Protein AF-A0A2Z4FGS2-F1 (afdb_monomer_lite)

Organism: NCBI:txid1548548

Radius of gyration: 16.46 Å; chains: 1; bounding box: 60×33×42 Å

Secondary structure (DSSP, 8-state):
----------------HHHHHHHHHHHH-TT-EEHHHHHHHTT-S--HHHHHHHHHTT---EEE-SS--EEEPPP---------

Foldseek 3Di:
DDPPPPPPDPPQPDQDPLLVVLVVVQAVCQVFDFQCRSCVVSVHRGCVVSQVSCVVSVNDWDFDDDPTTTTHRDPPPPPPPDDD

pLDDT: mean 75.19, std 18.05, range [40.62, 92.75]

Structure (mmCIF, N/CA/C/O backbone):
data_AF-A0A2Z4FGS2-F1
#
_entry.id   AF-A0A2Z4FGS2-F1
#
loop_
_atom_site.group_PDB
_atom_site.id
_atom_site.type_symbol
_atom_site.label_atom_id
_atom_site.label_alt_id
_atom_site.label_comp_id
_atom_site.label_asym_id
_atom_site.label_entity_id
_atom_site.label_seq_id
_atom_site.pdbx_PDB_ins_code
_atom_site.Cartn_x
_atom_site.Cartn_y
_atom_site.Cartn_z
_atom_site.occupancy
_atom_site.B_iso_or_equiv
_atom_site.auth_seq_id
_atom_site.auth_comp_id
_atom_site.auth_asym_id
_atom_site.auth_atom_id
_atom_site.pdbx_PDB_model_num
ATOM 1 N N . MET A 1 1 ? 42.766 -5.321 -9.857 1.00 48.75 1 MET A N 1
ATOM 2 C CA . MET A 1 1 ? 41.454 -4.781 -10.265 1.00 48.75 1 MET A CA 1
ATOM 3 C C . MET A 1 1 ? 40.469 -5.915 -10.061 1.00 48.75 1 MET A C 1
ATOM 5 O O . MET A 1 1 ? 40.636 -6.939 -10.704 1.00 48.75 1 MET A O 1
ATOM 9 N N . VAL A 1 2 ? 39.598 -5.829 -9.054 1.00 40.62 2 VAL A N 1
ATOM 10 C CA . VAL A 1 2 ? 38.623 -6.891 -8.755 1.00 40.62 2 VAL A CA 1
ATOM 11 C C . VAL A 1 2 ?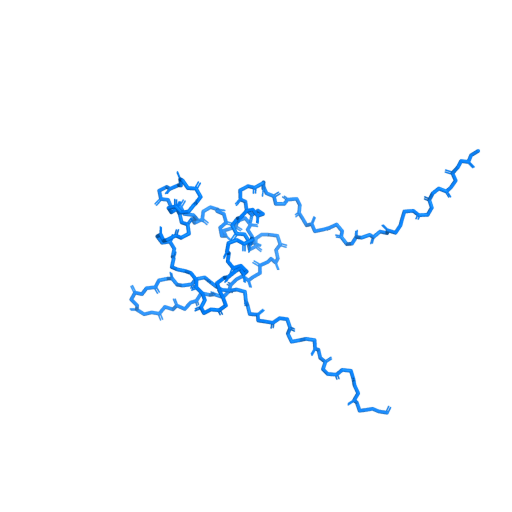 37.342 -6.540 -9.502 1.00 40.62 2 VAL A C 1
ATOM 13 O O . VAL A 1 2 ? 36.627 -5.627 -9.099 1.00 40.62 2 VAL A O 1
ATOM 16 N N . GLU A 1 3 ? 37.094 -7.228 -10.614 1.00 43.41 3 GLU A N 1
ATOM 17 C CA . GLU A 1 3 ? 35.795 -7.234 -11.286 1.00 43.41 3 GLU A CA 1
ATOM 18 C C . GLU A 1 3 ? 34.867 -8.181 -10.522 1.00 43.41 3 GLU A C 1
ATOM 20 O O . GLU A 1 3 ? 34.815 -9.384 -10.768 1.00 43.41 3 GLU A O 1
ATOM 25 N N . GLY 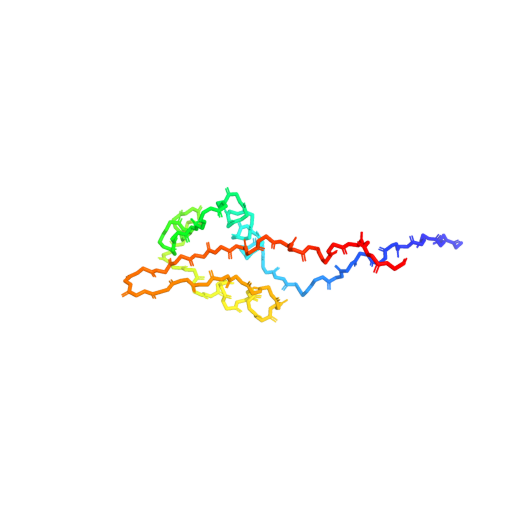A 1 4 ? 34.149 -7.630 -9.546 1.00 43.31 4 GLY A N 1
ATOM 26 C CA . GLY A 1 4 ? 32.913 -8.237 -9.077 1.00 43.31 4 GLY A CA 1
ATOM 27 C C . GLY A 1 4 ? 31.847 -7.951 -10.124 1.00 43.31 4 GLY A C 1
ATOM 28 O O . GLY A 1 4 ? 31.405 -6.811 -10.249 1.00 43.31 4 GLY A O 1
ATOM 29 N N . SER A 1 5 ? 31.466 -8.970 -10.895 1.00 48.84 5 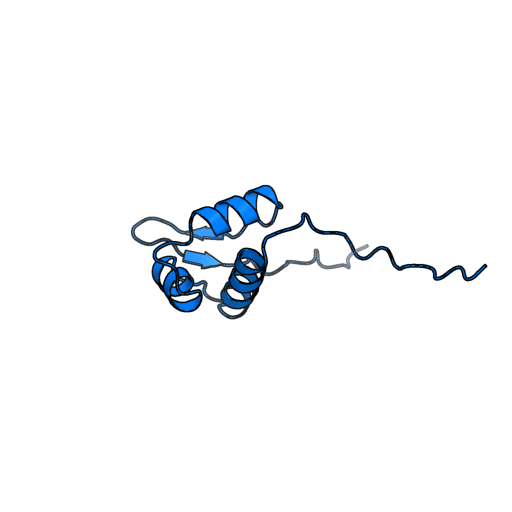SER A N 1
ATOM 30 C CA . SER A 1 5 ? 30.256 -8.937 -11.716 1.00 48.84 5 SER A CA 1
ATOM 31 C C . SER A 1 5 ? 29.063 -8.819 -10.773 1.00 48.84 5 SER A C 1
ATOM 33 O O . SER A 1 5 ? 28.543 -9.814 -10.278 1.00 48.84 5 SER A O 1
ATOM 35 N N . GLY A 1 6 ? 28.707 -7.575 -10.453 1.00 40.97 6 GLY A N 1
ATOM 36 C CA . GLY A 1 6 ? 27.480 -7.236 -9.760 1.00 40.97 6 GLY A CA 1
ATOM 37 C C . GLY A 1 6 ? 26.329 -7.588 -10.679 1.00 40.97 6 GLY A C 1
ATOM 38 O O . GLY A 1 6 ? 26.058 -6.867 -11.641 1.00 40.97 6 GLY A O 1
ATOM 39 N N . ASP A 1 7 ? 25.708 -8.726 -10.394 1.00 47.22 7 ASP A N 1
ATOM 40 C CA . ASP A 1 7 ? 24.359 -9.051 -10.820 1.00 47.22 7 ASP A CA 1
ATOM 41 C C . ASP A 1 7 ? 23.510 -7.795 -10.594 1.00 47.22 7 ASP A C 1
ATOM 43 O O . ASP A 1 7 ? 23.343 -7.333 -9.461 1.00 47.22 7 ASP A O 1
ATOM 47 N N . LYS A 1 8 ? 23.103 -7.134 -11.682 1.00 42.44 8 LYS A N 1
ATOM 48 C CA . LYS A 1 8 ? 22.240 -5.958 -11.601 1.00 42.44 8 LYS A CA 1
ATOM 49 C C . LYS A 1 8 ? 20.845 -6.466 -11.273 1.00 42.44 8 LYS A C 1
ATOM 51 O O . LYS A 1 8 ? 19.985 -6.516 -12.150 1.00 42.44 8 LYS A O 1
ATOM 56 N N . GLY A 1 9 ? 20.649 -6.842 -10.009 1.00 51.97 9 GLY A N 1
ATOM 57 C CA . GLY A 1 9 ? 19.329 -6.924 -9.415 1.00 51.97 9 GLY A CA 1
ATOM 58 C C . GLY A 1 9 ? 18.584 -5.655 -9.806 1.00 51.97 9 GLY A C 1
ATOM 59 O O . GLY A 1 9 ? 19.143 -4.556 -9.743 1.00 51.97 9 GLY A O 1
ATOM 60 N N . ILE A 1 10 ? 17.379 -5.830 -10.335 1.00 44.81 10 ILE A N 1
ATOM 61 C CA . ILE A 1 10 ? 16.525 -4.740 -10.795 1.00 44.81 10 ILE A CA 1
ATOM 62 C C . ILE A 1 10 ? 16.454 -3.717 -9.656 1.00 44.81 10 ILE A C 1
ATOM 64 O O . ILE A 1 10 ? 15.930 -4.017 -8.587 1.00 44.81 10 ILE A O 1
ATOM 68 N N . GLN A 1 11 ? 17.045 -2.536 -9.855 1.00 45.38 11 GLN A N 1
ATOM 69 C CA . GLN A 1 11 ? 16.910 -1.439 -8.905 1.00 45.38 11 GLN A CA 1
ATOM 70 C C . GLN A 1 11 ? 15.487 -0.912 -9.054 1.00 45.38 11 GLN A C 1
ATOM 72 O O . GLN A 1 11 ? 15.189 -0.174 -9.994 1.00 45.38 11 GLN A O 1
ATOM 77 N N . PHE A 1 12 ? 14.600 -1.356 -8.166 1.00 50.25 12 PHE A N 1
ATOM 78 C CA . PHE A 1 12 ? 13.293 -0.736 -7.997 1.00 50.25 12 PHE A CA 1
ATOM 79 C C . PHE A 1 12 ? 13.489 0.745 -7.622 1.00 50.25 12 PHE A C 1
ATOM 81 O O . PHE A 1 12 ? 14.523 1.092 -7.035 1.00 50.25 12 PHE A O 1
ATOM 88 N N . PRO A 1 13 ? 12.555 1.643 -7.981 1.00 59.19 13 PRO A N 1
ATOM 89 C CA . PRO A 1 13 ? 12.584 3.021 -7.497 1.00 59.19 13 PRO A CA 1
ATOM 90 C C . PRO A 1 13 ? 12.736 3.024 -5.971 1.00 59.19 13 PRO A C 1
ATOM 92 O O . PRO A 1 13 ? 12.136 2.184 -5.306 1.00 59.19 13 PRO A O 1
ATOM 95 N N . PHE A 1 14 ? 13.574 3.917 -5.432 1.00 71.19 14 PHE A N 1
ATOM 96 C CA . PHE A 1 14 ? 13.829 4.018 -3.990 1.00 71.19 14 PHE A CA 1
ATOM 97 C C . PHE A 1 14 ? 12.520 4.414 -3.290 1.00 71.19 14 PHE A C 1
ATOM 99 O O . PHE A 1 14 ? 12.176 5.594 -3.255 1.00 71.19 14 PHE A O 1
ATOM 106 N N . ILE A 1 15 ? 11.775 3.425 -2.805 1.00 82.81 15 ILE A N 1
ATOM 107 C CA . ILE A 1 15 ? 10.660 3.629 -1.884 1.00 82.81 15 ILE A CA 1
ATOM 108 C C . ILE A 1 15 ? 11.219 3.819 -0.471 1.00 82.81 15 ILE A C 1
ATOM 110 O O . ILE A 1 15 ? 12.312 3.344 -0.149 1.00 82.81 15 ILE A O 1
ATOM 114 N N . SER A 1 16 ? 10.494 4.550 0.364 1.00 89.25 16 SER A N 1
ATOM 115 C CA . SER A 1 16 ? 10.816 4.745 1.769 1.00 89.25 16 SER A CA 1
ATOM 116 C C . SER A 1 16 ? 10.757 3.422 2.534 1.00 89.25 16 SER A C 1
ATOM 118 O O . SER A 1 16 ? 10.036 2.501 2.158 1.00 89.25 16 SER A O 1
ATOM 120 N N . GLU A 1 17 ? 11.486 3.338 3.650 1.00 89.38 17 GLU A N 1
ATOM 121 C CA . GLU A 1 17 ? 11.443 2.176 4.553 1.00 89.38 17 GLU A CA 1
ATOM 122 C C . GLU A 1 17 ? 10.007 1.874 5.019 1.00 89.38 17 GLU A C 1
ATOM 124 O O . GLU A 1 17 ? 9.601 0.722 5.084 1.00 89.38 17 GLU A O 1
ATOM 129 N N . ALA A 1 18 ? 9.197 2.913 5.240 1.00 90.31 18 ALA A N 1
ATOM 130 C CA . ALA A 1 18 ? 7.791 2.761 5.607 1.00 90.31 18 ALA A CA 1
ATOM 131 C C . ALA A 1 18 ? 6.923 2.217 4.456 1.00 90.31 18 ALA A C 1
ATOM 133 O O . ALA A 1 18 ? 5.946 1.512 4.702 1.00 90.31 18 ALA A O 1
ATOM 134 N N . ALA A 1 19 ? 7.248 2.544 3.202 1.00 90.31 19 ALA A N 1
ATOM 135 C CA . ALA A 1 19 ? 6.559 1.997 2.037 1.00 90.31 19 ALA A CA 1
ATOM 136 C C . ALA A 1 19 ? 6.962 0.536 1.783 1.00 90.31 19 ALA A C 1
ATOM 138 O O . ALA A 1 19 ? 6.116 -0.264 1.387 1.00 90.31 19 ALA A O 1
ATOM 139 N N . ASP A 1 20 ? 8.217 0.182 2.061 1.00 89.56 20 ASP A N 1
ATOM 140 C CA . ASP A 1 20 ? 8.702 -1.200 2.040 1.00 89.56 20 ASP A CA 1
ATOM 141 C C . ASP A 1 20 ? 8.003 -2.048 3.118 1.00 89.56 20 ASP A C 1
ATOM 143 O O . ASP A 1 20 ? 7.377 -3.059 2.803 1.00 89.56 20 ASP A O 1
ATOM 147 N N . GLU A 1 21 ? 7.951 -1.564 4.361 1.00 91.69 21 GLU A N 1
ATOM 148 C CA . GLU A 1 21 ? 7.216 -2.215 5.456 1.00 91.69 21 GLU A CA 1
ATOM 149 C C . GLU A 1 21 ? 5.714 -2.349 5.138 1.00 91.69 21 GLU A C 1
ATOM 151 O O . GLU A 1 21 ? 5.090 -3.382 5.394 1.00 91.69 21 GLU A O 1
ATOM 156 N N . ALA A 1 22 ? 5.116 -1.335 4.502 1.00 91.44 22 ALA A N 1
ATOM 157 C CA . ALA A 1 22 ? 3.734 -1.415 4.041 1.00 91.44 22 ALA A CA 1
ATOM 158 C C . ALA A 1 22 ? 3.531 -2.535 3.007 1.00 91.44 22 ALA A C 1
ATOM 160 O O . ALA A 1 22 ? 2.503 -3.216 3.047 1.00 91.44 22 ALA A O 1
ATOM 161 N N . LEU A 1 23 ? 4.485 -2.747 2.094 1.00 89.56 23 LEU A N 1
ATOM 162 C CA . LEU A 1 23 ? 4.425 -3.841 1.124 1.00 89.56 23 LEU A CA 1
ATOM 163 C C . LEU A 1 23 ? 4.521 -5.205 1.791 1.00 89.56 23 LEU A C 1
ATOM 165 O O . LEU A 1 23 ? 3.754 -6.090 1.412 1.00 89.56 23 LEU A O 1
ATOM 169 N N . GLU A 1 24 ? 5.409 -5.370 2.772 1.00 89.88 24 GLU A N 1
ATOM 170 C CA . GLU A 1 24 ? 5.523 -6.616 3.533 1.00 89.88 24 GLU A CA 1
ATOM 171 C C . GLU A 1 24 ? 4.185 -6.972 4.187 1.00 89.88 24 GLU A C 1
ATOM 173 O O . GLU A 1 24 ? 3.647 -8.059 3.965 1.00 89.88 24 GLU A O 1
ATOM 178 N N . ILE A 1 25 ? 3.570 -6.011 4.882 1.00 91.44 25 ILE A N 1
ATOM 179 C CA . ILE A 1 25 ? 2.273 -6.213 5.536 1.00 91.44 25 ILE A CA 1
ATOM 180 C C . ILE A 1 25 ? 1.185 -6.535 4.505 1.00 91.44 25 ILE A C 1
ATOM 182 O O . ILE A 1 25 ? 0.400 -7.465 4.700 1.00 91.44 25 ILE A O 1
ATOM 186 N N . ILE A 1 26 ? 1.109 -5.796 3.393 1.00 89.62 26 ILE A N 1
ATOM 187 C CA . ILE A 1 26 ? 0.126 -6.067 2.331 1.00 89.62 26 ILE A CA 1
ATOM 188 C C . ILE A 1 26 ? 0.337 -7.471 1.742 1.00 89.62 26 ILE A C 1
ATOM 190 O O . ILE A 1 26 ? -0.640 -8.152 1.428 1.00 89.62 26 ILE A O 1
ATOM 194 N N . PHE A 1 27 ? 1.587 -7.917 1.600 1.00 86.44 27 PHE A N 1
ATOM 195 C CA . PHE A 1 27 ? 1.933 -9.227 1.054 1.00 86.44 27 PHE A CA 1
ATOM 196 C C . PHE A 1 27 ? 1.504 -10.381 1.969 1.00 86.44 27 PHE A C 1
ATOM 198 O O . PHE A 1 27 ? 1.020 -11.402 1.479 1.00 86.44 27 PHE A O 1
ATOM 205 N N . GLU A 1 28 ? 1.604 -10.213 3.289 1.00 87.50 28 GLU A N 1
ATOM 206 C CA . GLU A 1 28 ? 1.122 -11.200 4.265 1.00 87.50 28 GLU A CA 1
ATOM 207 C C . GLU A 1 28 ? -0.412 -11.356 4.260 1.00 87.50 28 GLU A C 1
ATOM 209 O O . GLU A 1 28 ? -0.943 -12.385 4.687 1.00 87.50 28 GLU A O 1
ATOM 214 N N . HIS A 1 29 ? -1.142 -10.371 3.727 1.00 87.25 29 HIS A N 1
ATOM 215 C CA . HIS A 1 29 ? -2.603 -10.357 3.671 1.00 87.25 29 HIS A CA 1
ATOM 216 C C . HIS A 1 29 ? -3.115 -10.698 2.263 1.00 87.25 29 HIS A C 1
ATOM 218 O O . HIS A 1 29 ? -3.540 -9.827 1.505 1.00 87.25 29 HIS A O 1
ATOM 224 N N . ALA A 1 30 ? -3.142 -11.992 1.925 1.00 78.44 30 ALA A N 1
ATOM 225 C CA . ALA A 1 30 ? -3.585 -12.489 0.612 1.00 78.44 30 ALA A CA 1
ATOM 226 C C . ALA A 1 30 ? -5.022 -12.074 0.217 1.00 78.44 30 ALA A C 1
ATOM 228 O O . ALA A 1 30 ? -5.302 -11.884 -0.968 1.00 78.44 30 ALA A O 1
ATOM 229 N N . ASP A 1 31 ? -5.919 -11.900 1.193 1.00 82.50 31 ASP A N 1
ATOM 230 C CA . ASP A 1 31 ? -7.295 -11.412 0.985 1.00 82.50 31 ASP A CA 1
ATOM 231 C C . ASP A 1 31 ? -7.399 -9.871 0.937 1.00 82.50 31 ASP A C 1
ATOM 233 O O . ASP A 1 31 ? -8.474 -9.308 0.714 1.00 82.50 31 ASP A O 1
ATOM 237 N N . GLY A 1 32 ? -6.271 -9.185 1.118 1.00 87.56 32 GLY A N 1
ATOM 238 C CA . GLY A 1 32 ? -6.155 -7.741 1.237 1.00 87.56 32 GLY A CA 1
ATOM 239 C C . GLY A 1 32 ? -6.308 -7.215 2.658 1.00 87.56 32 GLY A C 1
ATOM 240 O O . GLY A 1 32 ? -6.926 -7.828 3.528 1.00 87.56 32 GLY A O 1
ATOM 241 N N . ILE A 1 33 ? -5.742 -6.032 2.882 1.00 90.50 33 ILE A N 1
ATOM 242 C CA . ILE A 1 33 ? -5.762 -5.322 4.158 1.00 90.50 33 ILE A CA 1
ATOM 243 C C . ILE A 1 33 ? -6.515 -3.998 4.022 1.00 90.50 33 ILE A C 1
ATOM 245 O O . ILE A 1 33 ? -6.380 -3.271 3.037 1.00 90.50 33 ILE A O 1
ATOM 249 N N . ALA A 1 34 ? -7.353 -3.679 5.009 1.00 89.44 34 ALA A N 1
ATOM 250 C CA . ALA A 1 34 ? -8.073 -2.411 5.035 1.00 89.44 34 ALA A CA 1
ATOM 251 C C . ALA A 1 34 ? -7.115 -1.252 5.335 1.00 89.44 34 ALA A C 1
ATOM 253 O O . ALA A 1 34 ? -6.206 -1.398 6.152 1.00 89.44 34 ALA A O 1
ATOM 254 N N . SER A 1 35 ? -7.364 -0.079 4.748 1.00 87.31 35 SER A N 1
ATOM 255 C CA . SER A 1 35 ? -6.511 1.104 4.948 1.00 87.31 35 SER A CA 1
ATOM 256 C C . SER A 1 35 ? -6.296 1.466 6.422 1.00 87.31 35 SER A C 1
ATOM 258 O O . SER A 1 35 ? -5.186 1.813 6.810 1.00 87.31 35 SER A O 1
ATOM 260 N N . GLU A 1 36 ? -7.340 1.373 7.252 1.00 89.00 36 GLU A N 1
ATOM 261 C CA . GLU A 1 36 ? -7.243 1.661 8.691 1.00 89.00 36 GLU A CA 1
ATOM 262 C C . GLU A 1 36 ? -6.361 0.638 9.422 1.00 89.00 36 GLU A C 1
ATOM 264 O O . GLU A 1 36 ? -5.612 0.993 10.330 1.00 89.00 36 GLU A O 1
ATOM 269 N N . HIS A 1 37 ? -6.436 -0.635 9.031 1.00 91.75 37 HIS A N 1
ATOM 270 C CA . HIS A 1 37 ? -5.631 -1.693 9.639 1.00 91.75 37 HIS A CA 1
ATOM 271 C C . HIS A 1 37 ? -4.161 -1.578 9.241 1.00 91.75 37 HIS A C 1
ATOM 273 O O . HIS A 1 37 ? -3.303 -1.708 10.109 1.00 91.75 37 HIS A O 1
ATOM 279 N N . LEU A 1 38 ? -3.882 -1.262 7.974 1.00 91.94 38 LEU A N 1
ATOM 280 C CA . LEU A 1 38 ? -2.525 -0.997 7.499 1.00 91.94 38 LEU A CA 1
ATOM 281 C C . LEU A 1 38 ? -1.899 0.186 8.253 1.00 91.94 38 LEU A C 1
ATOM 283 O O . LEU A 1 38 ? -0.801 0.060 8.787 1.00 91.94 38 LEU A O 1
ATOM 287 N N . ALA A 1 39 ? -2.637 1.293 8.394 1.00 91.75 39 ALA A N 1
ATOM 288 C CA . ALA A 1 39 ? -2.172 2.459 9.145 1.00 91.75 39 ALA A CA 1
ATOM 289 C C . ALA A 1 39 ? -1.867 2.138 10.604 1.00 91.75 39 ALA A C 1
ATOM 291 O O . ALA A 1 39 ? -0.807 2.502 11.104 1.00 91.75 39 ALA A O 1
ATOM 292 N N . ARG A 1 40 ? -2.744 1.387 11.275 1.00 92.62 40 ARG A N 1
ATOM 293 C CA . ARG A 1 40 ? -2.499 0.960 12.656 1.00 92.62 40 ARG A CA 1
ATOM 294 C C . ARG A 1 40 ? -1.284 0.052 12.796 1.00 92.62 40 ARG A C 1
ATOM 296 O O . ARG A 1 40 ? -0.561 0.208 13.774 1.00 92.62 40 ARG A O 1
ATOM 303 N N . ALA A 1 41 ? -1.074 -0.875 11.862 1.00 92.56 41 ALA A N 1
ATOM 304 C CA . ALA A 1 41 ? 0.070 -1.784 11.893 1.00 92.56 41 ALA A CA 1
ATOM 305 C C . ALA A 1 41 ? 1.400 -1.021 11.785 1.00 92.56 41 ALA A C 1
ATOM 307 O O . ALA A 1 41 ? 2.330 -1.314 12.526 1.00 92.56 41 ALA A O 1
ATOM 308 N N . LEU A 1 42 ? 1.432 0.021 10.953 1.00 91.50 42 LEU A N 1
ATOM 309 C CA . LEU A 1 42 ? 2.589 0.895 10.744 1.00 91.50 42 LEU A CA 1
ATOM 310 C C . LEU A 1 42 ? 2.703 2.038 11.777 1.00 91.50 42 LEU A C 1
ATOM 312 O O . LEU A 1 42 ? 3.604 2.868 11.703 1.00 91.50 42 LEU A O 1
ATOM 316 N N . GLY A 1 43 ? 1.769 2.139 12.730 1.00 92.75 43 GLY A N 1
ATOM 317 C CA . GLY A 1 43 ? 1.754 3.215 13.728 1.00 92.75 43 GLY A CA 1
ATOM 318 C C . GLY A 1 43 ? 1.344 4.596 13.193 1.00 92.75 43 GLY A C 1
ATOM 319 O O . GLY A 1 43 ? 1.558 5.605 13.867 1.00 92.75 43 GLY A O 1
ATOM 320 N N . PHE A 1 44 ? 0.723 4.660 12.014 1.00 91.00 44 PHE A N 1
ATOM 321 C CA . PHE A 1 44 ? 0.219 5.886 11.399 1.00 91.00 44 PHE A CA 1
ATOM 322 C C . PHE A 1 44 ? -1.281 6.102 11.633 1.00 91.00 44 PHE A C 1
ATOM 324 O O . PHE A 1 44 ? -2.043 5.205 11.995 1.00 91.00 44 PHE A O 1
ATOM 331 N N . LYS A 1 45 ? -1.723 7.343 11.402 1.00 89.19 45 LYS A N 1
ATOM 332 C CA . LYS A 1 45 ? -3.147 7.703 11.388 1.00 89.19 45 LYS A CA 1
ATOM 333 C C . LYS A 1 45 ? -3.813 7.345 10.053 1.00 89.19 45 LYS A C 1
ATOM 335 O O . LYS A 1 45 ? -4.982 6.969 10.041 1.00 89.19 45 LYS A O 1
ATOM 340 N N . ASP A 1 46 ? -3.065 7.469 8.963 1.00 86.44 46 ASP A N 1
ATOM 341 C CA . ASP A 1 46 ? -3.450 7.168 7.587 1.00 86.44 46 ASP A CA 1
ATOM 342 C C . ASP A 1 46 ? -2.200 6.776 6.777 1.00 86.44 46 ASP A C 1
ATOM 344 O O . ASP A 1 46 ? -1.077 7.047 7.203 1.00 86.44 46 ASP A O 1
ATOM 348 N N . CYS A 1 47 ? -2.395 6.107 5.639 1.00 87.19 47 CYS A N 1
ATOM 349 C CA . CYS A 1 47 ? -1.315 5.581 4.790 1.00 87.19 47 CYS A CA 1
ATOM 350 C C . CYS A 1 47 ? -1.409 6.051 3.338 1.00 87.19 47 CYS A C 1
ATOM 352 O O . CYS A 1 47 ? -0.747 5.479 2.476 1.00 87.19 47 CYS A O 1
ATOM 354 N N . ASP A 1 48 ? -2.223 7.067 3.046 1.00 87.12 48 ASP A N 1
ATOM 355 C CA . ASP A 1 48 ? -2.464 7.498 1.664 1.00 87.12 48 ASP A CA 1
ATOM 356 C C . ASP A 1 48 ? -1.160 7.947 0.980 1.00 87.12 48 ASP A C 1
ATOM 358 O O . ASP A 1 48 ? -0.949 7.648 -0.193 1.00 87.12 48 ASP A O 1
ATOM 362 N N . PHE A 1 49 ? -0.245 8.567 1.737 1.00 87.94 49 PHE A N 1
ATOM 363 C CA . PHE A 1 49 ? 1.077 8.977 1.248 1.00 87.94 49 PHE A CA 1
ATOM 364 C C . PHE A 1 49 ? 1.974 7.792 0.855 1.00 87.94 49 PHE A C 1
ATOM 366 O O . PHE A 1 49 ? 2.690 7.877 -0.137 1.00 87.94 49 PHE A O 1
ATOM 373 N N . LEU A 1 50 ? 1.906 6.675 1.591 1.00 89.62 50 LEU A N 1
ATOM 374 C CA . LEU A 1 50 ? 2.654 5.457 1.263 1.00 89.62 50 LEU A CA 1
ATOM 375 C C . LEU A 1 50 ? 2.086 4.812 0.004 1.00 89.62 50 LEU A C 1
ATOM 377 O O . LEU A 1 50 ? 2.832 4.346 -0.846 1.00 89.62 50 LEU A O 1
ATOM 381 N N . ILE A 1 51 ? 0.760 4.816 -0.147 1.00 87.94 51 ILE A N 1
ATOM 382 C CA . ILE A 1 51 ? 0.122 4.260 -1.341 1.00 87.94 51 ILE A CA 1
ATOM 383 C C . ILE A 1 51 ? 0.458 5.094 -2.582 1.00 87.94 51 ILE A C 1
ATOM 385 O O . ILE A 1 51 ? 0.720 4.525 -3.640 1.00 87.94 51 ILE A O 1
ATOM 389 N N . GLU A 1 52 ? 0.482 6.423 -2.458 1.00 88.19 52 GLU A N 1
ATOM 390 C CA . GLU A 1 52 ? 0.932 7.320 -3.528 1.00 88.19 52 GLU A CA 1
ATOM 391 C C . GLU A 1 52 ? 2.401 7.065 -3.891 1.00 88.19 52 GLU A C 1
ATOM 393 O O . GLU A 1 52 ? 2.731 6.946 -5.069 1.00 88.19 52 GLU A O 1
ATOM 398 N N . GLU A 1 53 ? 3.274 6.911 -2.894 1.00 89.88 53 GLU A N 1
ATOM 399 C CA . GLU A 1 53 ? 4.685 6.580 -3.104 1.00 89.88 53 GLU A CA 1
ATOM 400 C C . GLU A 1 53 ? 4.865 5.252 -3.858 1.00 89.88 53 GLU A C 1
ATOM 402 O O . GLU A 1 53 ? 5.632 5.182 -4.821 1.00 89.88 53 GLU A O 1
ATOM 407 N N . LEU A 1 54 ? 4.114 4.216 -3.476 1.00 87.75 54 LEU A N 1
ATOM 408 C CA . LEU A 1 54 ? 4.124 2.922 -4.159 1.00 87.75 54 LEU A CA 1
ATOM 409 C C . LEU A 1 54 ? 3.646 3.033 -5.613 1.00 87.75 54 LEU A C 1
ATOM 411 O O . LEU A 1 54 ? 4.258 2.443 -6.505 1.00 87.75 54 LEU A O 1
ATOM 415 N N . ASP A 1 55 ? 2.606 3.825 -5.881 1.00 85.75 55 ASP A N 1
ATOM 416 C CA . ASP A 1 55 ? 2.108 4.055 -7.242 1.00 85.75 55 ASP A CA 1
ATOM 417 C C . ASP A 1 55 ? 3.139 4.798 -8.110 1.00 85.75 55 ASP A C 1
ATOM 419 O O . ASP A 1 55 ? 3.391 4.405 -9.253 1.00 85.75 55 ASP A O 1
ATOM 423 N N . LEU A 1 56 ? 3.818 5.805 -7.546 1.00 86.00 56 LEU A N 1
ATOM 424 C CA . LEU A 1 56 ? 4.926 6.520 -8.196 1.00 86.00 56 LEU A CA 1
ATOM 425 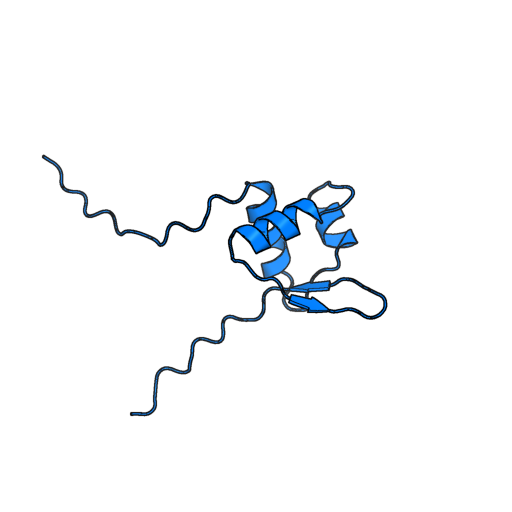C C . LEU A 1 56 ? 6.128 5.607 -8.479 1.00 86.00 56 LEU A C 1
ATOM 427 O O . LEU A 1 56 ? 6.832 5.804 -9.472 1.00 86.00 56 LEU A O 1
ATOM 431 N N . ALA A 1 57 ? 6.340 4.589 -7.644 1.00 84.94 57 ALA A N 1
ATOM 432 C CA . ALA A 1 57 ? 7.341 3.548 -7.854 1.00 84.94 57 ALA A CA 1
ATOM 433 C C . ALA A 1 57 ? 6.904 2.462 -8.864 1.00 84.94 57 ALA A C 1
ATOM 435 O O . ALA A 1 57 ? 7.654 1.520 -9.125 1.00 84.94 57 ALA A O 1
ATOM 436 N N . GLY A 1 58 ? 5.708 2.575 -9.454 1.00 84.56 58 GLY A N 1
ATOM 437 C CA . GLY A 1 58 ? 5.151 1.591 -10.388 1.00 84.56 58 GLY A CA 1
ATOM 438 C C . GLY A 1 58 ? 4.629 0.320 -9.711 1.00 84.56 58 GLY A C 1
ATOM 439 O O . GLY A 1 58 ? 4.364 -0.681 -10.383 1.00 84.56 58 GLY A O 1
ATOM 440 N N . ILE A 1 59 ? 4.480 0.339 -8.385 1.00 85.81 59 ILE A N 1
ATOM 441 C CA . ILE A 1 59 ? 3.967 -0.768 -7.582 1.00 85.81 59 ILE A CA 1
ATOM 442 C C . ILE A 1 59 ? 2.466 -0.563 -7.389 1.00 85.81 59 ILE A C 1
ATOM 444 O O . ILE A 1 59 ? 1.985 -0.005 -6.405 1.00 85.81 59 ILE A O 1
ATOM 448 N N . HIS A 1 60 ? 1.699 -1.035 -8.368 1.00 85.12 60 HIS A N 1
ATOM 449 C CA . HIS A 1 60 ? 0.251 -0.880 -8.356 1.00 85.12 60 HIS A CA 1
ATOM 450 C C . HIS A 1 60 ? -0.414 -1.924 -7.453 1.00 85.12 60 HIS A C 1
ATOM 452 O O . HIS A 1 60 ? -0.667 -3.065 -7.856 1.00 85.12 60 HIS A O 1
ATOM 458 N N . ILE A 1 61 ? -0.759 -1.515 -6.236 1.00 87.06 61 ILE A N 1
ATOM 459 C CA . ILE A 1 61 ? -1.643 -2.288 -5.364 1.00 87.06 61 ILE A CA 1
ATOM 460 C C . ILE A 1 61 ? -3.096 -2.106 -5.803 1.00 87.06 61 ILE A C 1
ATOM 462 O O . ILE A 1 61 ? -3.544 -1.019 -6.177 1.00 87.06 61 ILE A O 1
ATOM 466 N N . ARG A 1 62 ? -3.871 -3.188 -5.787 1.00 79.44 62 ARG A N 1
ATOM 467 C CA . ARG A 1 62 ? -5.276 -3.114 -6.178 1.00 79.44 62 ARG A CA 1
ATOM 468 C C . ARG A 1 62 ? -6.110 -2.572 -5.034 1.00 79.44 62 ARG A C 1
ATOM 470 O O . ARG A 1 62 ? -6.021 -3.041 -3.903 1.00 79.44 62 ARG A O 1
ATOM 477 N N . ARG A 1 63 ? -6.981 -1.630 -5.390 1.00 80.94 63 ARG A N 1
ATOM 478 C CA . ARG A 1 63 ? -7.971 -1.021 -4.510 1.00 80.94 63 ARG A CA 1
ATOM 479 C C . ARG A 1 63 ? -9.373 -1.474 -4.898 1.00 80.94 63 ARG A C 1
ATOM 481 O O . ARG A 1 63 ? -9.786 -1.283 -6.041 1.00 80.94 63 ARG A O 1
ATOM 488 N N . GLN A 1 64 ? -10.133 -2.035 -3.962 1.00 74.31 64 GLN A N 1
ATOM 489 C CA . GLN A 1 64 ? -11.564 -2.301 -4.165 1.00 74.31 64 GLN A CA 1
ATOM 490 C C . GLN A 1 64 ? -12.400 -1.205 -3.495 1.00 74.31 64 GLN A C 1
ATOM 492 O O . GLN A 1 64 ? -12.049 -0.791 -2.395 1.00 74.31 64 GLN A O 1
ATOM 497 N N . THR A 1 65 ? -13.490 -0.729 -4.122 1.00 63.06 65 THR A N 1
ATOM 498 C CA . THR A 1 65 ? -14.415 0.222 -3.471 1.00 63.06 65 THR A CA 1
ATOM 499 C C . THR A 1 65 ? -15.900 0.003 -3.800 1.00 63.06 65 THR A C 1
ATOM 501 O O . THR A 1 65 ? -16.285 -0.271 -4.937 1.00 63.06 65 THR A O 1
ATOM 504 N N . ARG A 1 66 ? -16.724 0.192 -2.751 1.00 62.16 66 ARG A N 1
ATOM 505 C CA . ARG A 1 66 ? -18.058 0.856 -2.718 1.00 62.16 66 ARG A CA 1
ATOM 506 C C . ARG A 1 66 ? -18.488 1.277 -1.290 1.00 62.16 66 ARG A C 1
ATOM 508 O O . ARG A 1 66 ? -19.444 2.034 -1.167 1.00 62.16 66 ARG A O 1
ATOM 515 N N . ARG A 1 67 ? -17.791 0.844 -0.228 1.00 66.19 67 ARG A N 1
ATOM 516 C CA . ARG A 1 67 ? -17.907 1.343 1.167 1.00 66.19 67 ARG A CA 1
ATOM 517 C C . ARG A 1 67 ? -16.582 1.307 1.943 1.00 66.19 67 ARG A C 1
ATOM 519 O O . ARG A 1 67 ? -16.397 2.151 2.806 1.00 66.19 67 ARG A O 1
ATOM 526 N N . ASP A 1 68 ? -15.667 0.412 1.573 1.00 69.81 68 ASP A N 1
ATOM 527 C CA . ASP A 1 68 ? -14.345 0.256 2.192 1.00 69.81 68 ASP A CA 1
ATOM 528 C C . ASP A 1 68 ? -13.211 0.370 1.171 1.00 69.81 68 ASP A C 1
ATOM 530 O O . ASP A 1 68 ? -13.441 0.192 -0.027 1.00 69.81 68 ASP A O 1
ATOM 534 N N . THR A 1 69 ? -12.003 0.673 1.663 1.00 81.12 69 THR A N 1
ATOM 535 C CA . THR A 1 69 ? -10.746 0.659 0.897 1.00 81.12 69 THR A CA 1
ATOM 536 C C . THR A 1 69 ? -9.886 -0.516 1.365 1.00 81.12 69 THR A C 1
ATOM 538 O O . THR A 1 69 ? -9.368 -0.496 2.481 1.00 81.12 69 THR A O 1
ATOM 541 N N . LEU A 1 70 ? -9.750 -1.526 0.501 1.00 86.56 70 LEU A N 1
ATOM 542 C CA . LEU A 1 70 ? -8.879 -2.691 0.690 1.00 86.56 70 LEU A CA 1
ATOM 543 C C . LEU A 1 70 ? -7.694 -2.614 -0.270 1.00 86.56 70 LEU A C 1
ATOM 545 O O . LEU A 1 70 ? -7.910 -2.419 -1.468 1.00 86.56 70 LEU A O 1
ATOM 549 N N . TYR A 1 71 ? -6.490 -2.803 0.259 1.00 85.94 71 TYR A N 1
ATOM 550 C CA . TYR A 1 71 ? -5.229 -2.861 -0.469 1.00 85.94 71 TYR A CA 1
ATOM 551 C C . TYR A 1 71 ? -4.748 -4.304 -0.557 1.00 85.94 71 TYR A C 1
ATOM 553 O O . TYR A 1 71 ? -4.649 -4.987 0.459 1.00 85.94 71 TYR A O 1
ATOM 561 N N . TYR A 1 72 ? -4.446 -4.776 -1.762 1.00 84.44 72 TYR A N 1
ATOM 562 C CA . TYR A 1 72 ? -3.832 -6.087 -1.954 1.00 84.44 72 TYR A CA 1
ATOM 563 C C . TYR A 1 72 ? -2.903 -6.089 -3.160 1.00 84.44 72 TYR A C 1
ATOM 565 O O . TYR A 1 72 ? -3.168 -5.442 -4.181 1.00 84.44 72 TYR A O 1
ATOM 573 N N . LEU A 1 73 ? -1.827 -6.862 -3.061 1.00 80.19 73 LEU A N 1
ATOM 574 C CA . LEU A 1 73 ? -0.998 -7.199 -4.208 1.00 80.19 73 LEU A CA 1
ATOM 575 C C . LEU A 1 73 ? -1.696 -8.318 -4.978 1.00 80.19 73 LEU A C 1
ATOM 577 O O . LEU A 1 73 ? -1.948 -9.400 -4.450 1.00 80.19 73 LEU A O 1
ATOM 581 N N . ALA A 1 74 ? -2.054 -8.061 -6.238 1.00 69.31 74 ALA A N 1
ATOM 582 C CA . ALA A 1 74 ? -2.543 -9.140 -7.085 1.00 69.31 74 ALA A CA 1
ATOM 583 C C . ALA A 1 74 ? -1.419 -10.179 -7.231 1.00 69.31 74 ALA A C 1
ATOM 585 O O . ALA A 1 74 ? -0.278 -9.778 -7.477 1.00 69.31 74 ALA A O 1
ATOM 586 N N . PRO A 1 75 ? -1.710 -11.488 -7.122 1.00 64.75 75 PRO A N 1
ATOM 587 C CA . PRO A 1 75 ? -0.689 -12.502 -7.325 1.00 64.75 75 PRO A CA 1
ATOM 588 C C . PRO A 1 75 ? -0.030 -12.268 -8.681 1.00 64.75 75 PRO A C 1
ATOM 590 O O . PRO A 1 75 ? -0.732 -12.090 -9.685 1.00 64.75 75 PRO A O 1
ATOM 593 N N . LEU A 1 76 ? 1.307 -12.252 -8.698 1.00 58.78 76 LEU A N 1
ATOM 594 C CA . LEU A 1 76 ? 2.098 -12.196 -9.920 1.00 58.78 76 LEU A CA 1
ATOM 595 C C . LEU A 1 76 ? 1.722 -13.422 -10.751 1.00 58.78 76 LEU A C 1
ATOM 597 O O . LEU A 1 76 ? 2.243 -14.520 -10.560 1.00 58.78 76 LEU A O 1
ATOM 601 N N . ARG A 1 77 ? 0.758 -13.258 -11.658 1.00 49.94 77 ARG A N 1
ATOM 602 C CA . ARG A 1 77 ? 0.517 -14.245 -12.699 1.00 49.94 77 ARG A CA 1
ATOM 603 C C . ARG A 1 77 ? 1.712 -14.140 -13.626 1.00 49.94 77 ARG A C 1
ATOM 605 O O . ARG A 1 77 ? 1.705 -13.342 -14.559 1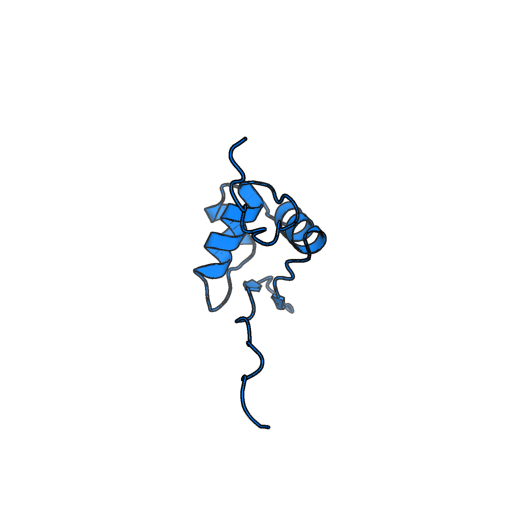.00 49.94 77 ARG A O 1
ATOM 612 N N . PHE A 1 78 ? 2.741 -14.932 -13.345 1.00 43.69 78 PHE A N 1
ATOM 613 C CA . PHE A 1 78 ? 3.712 -15.281 -14.365 1.00 43.69 78 PHE A CA 1
ATOM 614 C C . PHE A 1 78 ? 2.895 -15.781 -15.563 1.00 43.69 78 PHE A C 1
ATOM 616 O O . PHE A 1 78 ? 2.017 -16.633 -15.365 1.00 43.69 78 PHE A O 1
ATOM 623 N N . PRO A 1 79 ? 3.082 -15.235 -16.780 1.00 45.28 79 PRO A N 1
ATOM 624 C CA . PRO A 1 79 ? 2.514 -15.883 -17.950 1.00 45.28 79 PRO A CA 1
ATOM 625 C C . PRO A 1 79 ? 2.987 -17.332 -17.889 1.00 45.28 79 PRO A C 1
ATOM 627 O O . PRO A 1 79 ? 4.172 -17.571 -17.659 1.00 45.28 79 PRO A O 1
ATOM 630 N N . ALA A 1 80 ? 2.057 -18.283 -17.988 1.00 46.97 80 ALA A N 1
ATOM 631 C CA . ALA A 1 80 ? 2.408 -19.692 -18.037 1.00 46.97 80 ALA A CA 1
ATOM 632 C C . ALA A 1 80 ? 3.439 -19.862 -19.163 1.00 46.97 80 ALA A C 1
ATOM 634 O O . ALA A 1 80 ? 3.108 -19.737 -20.340 1.00 46.97 80 ALA A O 1
ATOM 635 N N . GLN A 1 81 ? 4.711 -20.034 -18.802 1.00 48.56 81 GLN A N 1
ATOM 636 C CA . GLN A 1 81 ? 5.744 -20.409 -19.750 1.00 48.56 81 GLN A CA 1
ATOM 637 C C . GLN A 1 81 ? 5.397 -21.823 -20.207 1.00 48.56 81 GLN A C 1
ATOM 639 O O . GLN A 1 81 ? 5.580 -22.775 -19.453 1.00 48.56 81 GLN A O 1
ATOM 644 N N . GLY A 1 82 ? 4.868 -21.940 -21.422 1.00 48.72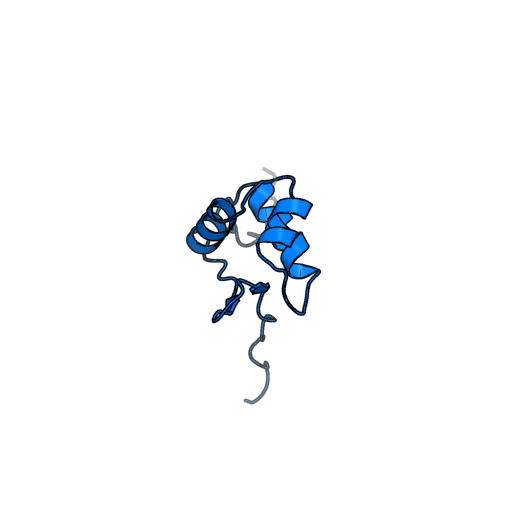 82 GLY A N 1
ATOM 645 C CA . GLY A 1 82 ? 4.680 -23.222 -22.093 1.00 48.72 82 GLY A CA 1
ATOM 646 C C . GLY A 1 82 ? 3.374 -23.312 -22.868 1.00 48.72 82 GLY A C 1
ATOM 647 O O . GLY A 1 82 ? 2.383 -23.772 -22.318 1.00 48.72 82 GLY A O 1
ATOM 648 N N . ASP A 1 83 ? 3.404 -22.882 -24.132 1.00 45.25 83 ASP A N 1
ATOM 649 C CA . ASP A 1 83 ? 2.979 -23.721 -25.265 1.00 45.25 83 ASP A CA 1
ATOM 650 C C . ASP A 1 83 ? 3.522 -23.098 -26.573 1.00 45.25 83 ASP A C 1
ATOM 652 O O . ASP A 1 83 ? 2.920 -22.199 -27.171 1.00 45.25 83 ASP A O 1
ATOM 656 N N . ASN A 1 84 ? 4.739 -23.486 -26.964 1.00 45.03 84 ASN A N 1
ATOM 657 C CA . ASN A 1 84 ? 5.195 -23.492 -28.360 1.00 45.03 84 ASN A CA 1
ATOM 658 C C . ASN A 1 84 ? 6.280 -24.548 -28.544 1.00 45.03 84 ASN A C 1
ATOM 660 O O . ASN A 1 84 ? 7.249 -24.517 -27.752 1.00 45.03 84 ASN A O 1
#

Sequence (84 aa):
MVEGSGDKGIQFPFISEAADEALEIIFEHADGIASEHLARALGFKDCDFLIEELDLAGIHIRRQTRRDTLYYLAPLRFPAQGDN